Protein AF-A0A7C7IW06-F1 (afdb_monomer)

Nearest PDB structures (foldseek):
  8qqd-assembly1_d  TM=7.606E-01  e=1.133E-02  Thermus thermophilus
  2ckp-assembly1_A  TM=4.456E-01  e=2.442E+00  Homo sapiens
  5a2a-assembly1_A  TM=3.724E-01  e=2.759E+00  Anoxybacillus ayderensis
  1lwh-assembly1_B  TM=4.118E-01  e=5.740E+00  Thermotoga maritima
  5wbf-assembly2_B  TM=2.398E-01  e=5.080E+00  Helicobacter pylori 26695

Mean predicted aligned error: 5.02 Å

Secondary structure (DSSP, 8-state):
-HHHHHHHHHHHHHHHHHHHHHHHH-TT----HHHHHHHHGGGGGTEEEEEEEEETTEEEEEEEETT---EEEE-TTS-EEEEETTEEEE--SSS--HHHHHHHHHH-PPPP-

Structure (mmCIF, N/CA/C/O backbone):
data_AF-A0A7C7IW06-F1
#
_entry.id   AF-A0A7C7IW06-F1
#
loop_
_atom_site.group_PDB
_atom_site.id
_atom_site.type_symbol
_atom_site.label_atom_id
_atom_site.label_alt_id
_atom_site.label_comp_id
_atom_site.label_asym_id
_atom_site.label_entity_id
_atom_site.label_seq_id
_atom_site.pdbx_PDB_ins_code
_atom_site.Cartn_x
_atom_site.Cartn_y
_atom_site.Cartn_z
_atom_site.occupancy
_atom_site.B_iso_or_equiv
_atom_site.auth_seq_id
_atom_site.auth_comp_id
_atom_site.auth_asym_id
_atom_site.auth_atom_id
_atom_site.pdbx_PDB_model_num
ATOM 1 N N . ALA A 1 1 ? -5.592 5.378 15.129 1.00 60.84 1 ALA A N 1
ATOM 2 C CA . ALA A 1 1 ? -4.621 6.397 14.666 1.00 60.84 1 ALA A CA 1
ATOM 3 C C . ALA A 1 1 ? -3.323 5.770 14.153 1.00 60.84 1 ALA A C 1
ATOM 5 O O . ALA A 1 1 ? -3.048 5.855 12.963 1.00 60.84 1 ALA A O 1
ATOM 6 N N . LYS A 1 2 ? -2.539 5.097 15.012 1.00 80.44 2 LYS A N 1
ATOM 7 C CA . 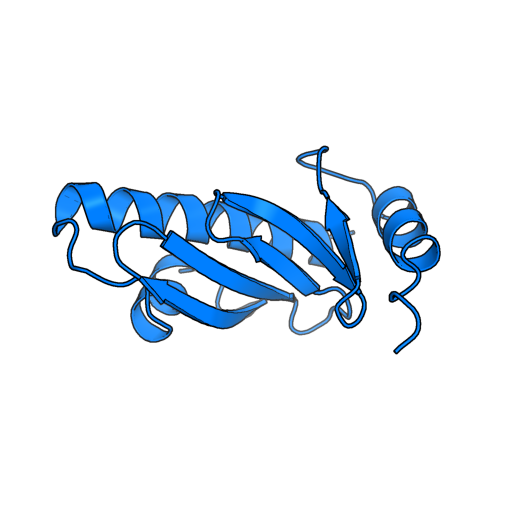LYS A 1 2 ? -1.201 4.583 14.652 1.00 80.44 2 LYS A CA 1
ATOM 8 C C . LYS A 1 2 ? -1.203 3.575 13.490 1.00 80.44 2 LYS A C 1
ATOM 10 O O . LYS A 1 2 ? -0.325 3.632 12.639 1.00 80.44 2 LYS A O 1
ATOM 15 N N . THR A 1 3 ? -2.211 2.707 13.418 1.00 89.56 3 THR A N 1
ATOM 16 C CA . THR A 1 3 ? -2.350 1.682 12.366 1.00 89.56 3 THR A CA 1
ATOM 17 C C . THR A 1 3 ? -2.562 2.276 10.968 1.00 89.56 3 THR A C 1
ATOM 19 O O . THR A 1 3 ? -1.973 1.796 10.000 1.00 89.56 3 THR A O 1
ATOM 22 N N . TYR A 1 4 ? -3.353 3.348 10.858 1.00 88.88 4 TYR A N 1
ATOM 23 C CA . TYR A 1 4 ? -3.631 4.030 9.588 1.00 88.88 4 TYR A CA 1
ATOM 24 C C . TYR A 1 4 ? -2.391 4.752 9.066 1.00 88.88 4 TYR A C 1
ATOM 26 O O . TYR A 1 4 ? -2.011 4.552 7.918 1.00 88.88 4 TYR A O 1
ATOM 34 N N . MET A 1 5 ? -1.697 5.497 9.934 1.00 88.69 5 MET A N 1
ATOM 35 C CA . MET A 1 5 ? -0.449 6.175 9.569 1.00 88.69 5 MET A CA 1
ATOM 36 C C . MET A 1 5 ? 0.627 5.188 9.103 1.00 88.69 5 MET A C 1
ATOM 38 O O . MET A 1 5 ? 1.302 5.442 8.113 1.00 88.69 5 MET A O 1
ATOM 42 N N . ILE A 1 6 ? 0.763 4.038 9.775 1.00 93.38 6 ILE A N 1
ATOM 43 C CA . ILE A 1 6 ? 1.698 2.985 9.350 1.00 93.38 6 ILE A CA 1
ATOM 44 C C . ILE A 1 6 ? 1.321 2.441 7.966 1.00 93.38 6 ILE A C 1
ATOM 46 O O . ILE A 1 6 ? 2.202 2.268 7.128 1.00 93.38 6 ILE A O 1
ATOM 50 N N . SER A 1 7 ? 0.030 2.208 7.708 1.00 94.00 7 SER A N 1
ATOM 51 C CA . SER A 1 7 ? -0.446 1.698 6.413 1.00 94.00 7 SER A CA 1
ATOM 52 C C . SER A 1 7 ? -0.195 2.691 5.279 1.00 94.00 7 SER A C 1
ATOM 54 O O . SER A 1 7 ? 0.329 2.311 4.237 1.00 94.00 7 SER A O 1
ATOM 56 N N . LEU A 1 8 ? -0.505 3.971 5.503 1.00 91.69 8 LEU A N 1
ATOM 57 C CA . LEU A 1 8 ? -0.265 5.045 4.539 1.00 91.69 8 LEU A CA 1
ATOM 58 C C . LEU A 1 8 ? 1.228 5.246 4.267 1.00 91.69 8 LEU A C 1
ATOM 60 O O . LEU A 1 8 ? 1.636 5.327 3.112 1.00 91.69 8 LEU A O 1
ATOM 64 N N . ALA A 1 9 ? 2.058 5.257 5.314 1.00 92.25 9 ALA A N 1
ATOM 65 C CA . ALA A 1 9 ? 3.507 5.368 5.167 1.00 92.25 9 ALA A CA 1
ATOM 66 C C . ALA A 1 9 ? 4.097 4.179 4.392 1.00 92.25 9 ALA A C 1
ATOM 68 O O . ALA A 1 9 ? 4.960 4.366 3.534 1.00 92.25 9 ALA A O 1
ATOM 69 N N . ALA A 1 10 ? 3.610 2.965 4.661 1.00 95.19 10 ALA A N 1
ATOM 70 C CA . ALA A 1 10 ? 4.002 1.770 3.927 1.00 95.19 10 ALA A CA 1
ATOM 71 C C . ALA A 1 10 ? 3.589 1.847 2.446 1.00 95.19 10 ALA A C 1
ATOM 73 O O . ALA A 1 10 ? 4.378 1.479 1.578 1.00 95.19 10 ALA A O 1
ATOM 74 N N . LEU A 1 11 ? 2.393 2.371 2.152 1.00 94.19 11 LEU A N 1
ATOM 75 C CA . LEU A 1 11 ? 1.868 2.478 0.787 1.00 94.19 11 LEU A CA 1
ATOM 76 C C . LEU A 1 11 ? 2.627 3.528 -0.025 1.00 94.19 11 LEU A C 1
ATOM 78 O O . LEU A 1 11 ? 3.018 3.261 -1.158 1.00 94.19 11 LEU A O 1
ATOM 82 N N . ASN A 1 12 ? 2.915 4.679 0.583 1.00 91.31 12 ASN A N 1
ATOM 83 C CA . ASN A 1 12 ? 3.741 5.713 -0.033 1.00 91.31 12 ASN A CA 1
ATOM 84 C C . ASN A 1 12 ? 5.167 5.203 -0.304 1.00 91.31 12 ASN A C 1
ATOM 86 O O . ASN A 1 12 ? 5.710 5.400 -1.389 1.00 91.31 12 ASN A O 1
ATOM 90 N N . LYS A 1 13 ? 5.763 4.475 0.654 1.00 93.44 13 LYS A N 1
ATOM 91 C CA . LYS A 1 13 ? 7.076 3.851 0.451 1.00 93.44 13 LYS A CA 1
ATOM 92 C C . LYS A 1 13 ? 7.055 2.870 -0.724 1.00 93.44 13 LYS A C 1
ATOM 94 O O . LYS A 1 13 ? 7.940 2.934 -1.569 1.00 93.44 13 LYS A O 1
ATOM 99 N N . LEU A 1 14 ? 6.046 1.999 -0.789 1.00 94.38 14 LEU A N 1
ATOM 100 C CA . LEU A 1 14 ? 5.871 1.056 -1.895 1.00 94.38 14 LEU A CA 1
ATOM 101 C C . LEU A 1 14 ? 5.788 1.785 -3.244 1.00 94.38 14 LEU A C 1
ATOM 103 O O . LEU A 1 14 ? 6.485 1.402 -4.178 1.00 94.38 14 LEU A O 1
ATOM 107 N N . GLN A 1 15 ? 4.982 2.848 -3.335 1.00 91.19 15 GLN A N 1
ATOM 108 C CA . GLN A 1 15 ? 4.839 3.653 -4.550 1.00 91.19 15 GLN A CA 1
ATOM 109 C C . GLN A 1 15 ? 6.173 4.238 -5.016 1.00 91.19 15 GLN A C 1
ATOM 111 O O . GLN A 1 15 ? 6.523 4.094 -6.188 1.00 91.19 15 GLN A O 1
ATOM 116 N N . ILE A 1 16 ? 6.937 4.846 -4.107 1.00 90.69 16 ILE A N 1
ATOM 117 C CA . ILE A 1 16 ? 8.251 5.418 -4.422 1.00 90.69 16 ILE A CA 1
ATOM 118 C C . ILE A 1 16 ? 9.215 4.320 -4.880 1.00 90.69 16 ILE A C 1
ATOM 120 O O . ILE A 1 16 ? 9.850 4.462 -5.920 1.00 90.69 16 ILE A O 1
ATOM 124 N N . SER A 1 17 ? 9.296 3.207 -4.149 1.00 91.31 17 SER A N 1
ATOM 125 C CA . SER A 1 17 ? 10.224 2.118 -4.463 1.00 91.31 17 SER A CA 1
ATOM 126 C C . SER A 1 17 ? 9.900 1.407 -5.778 1.00 91.31 17 SER A C 1
ATOM 128 O O . SER A 1 17 ? 10.813 1.176 -6.563 1.00 91.31 17 SER A O 1
ATOM 130 N N . CYS A 1 18 ? 8.630 1.097 -6.066 1.00 89.31 18 CYS A N 1
ATOM 131 C CA . CYS A 1 18 ? 8.248 0.522 -7.361 1.00 89.31 18 CYS A CA 1
ATOM 132 C C . CYS A 1 18 ? 8.538 1.499 -8.514 1.00 89.31 18 CYS A C 1
ATOM 134 O O . CYS A 1 18 ? 8.922 1.066 -9.595 1.00 89.31 18 CYS A O 1
ATOM 136 N N . THR A 1 19 ? 8.382 2.809 -8.288 1.00 86.81 19 THR A N 1
ATOM 137 C CA . THR A 1 19 ? 8.690 3.826 -9.305 1.00 86.81 19 THR A CA 1
ATOM 138 C C . THR A 1 19 ? 10.195 3.924 -9.557 1.00 86.81 19 THR A C 1
ATOM 140 O O . THR A 1 19 ? 10.622 3.942 -10.707 1.00 86.81 19 THR A O 1
ATOM 143 N N . ALA A 1 20 ? 11.003 3.937 -8.493 1.00 88.31 20 ALA A N 1
ATOM 144 C CA . ALA A 1 20 ? 12.462 3.957 -8.586 1.00 88.31 20 ALA A CA 1
ATOM 145 C C . ALA A 1 20 ? 13.016 2.697 -9.269 1.00 88.31 20 ALA A C 1
ATOM 147 O O . ALA A 1 20 ? 13.909 2.803 -10.104 1.00 88.31 20 ALA A O 1
ATOM 148 N N . LEU A 1 21 ? 12.431 1.526 -8.991 1.00 83.50 21 LEU A N 1
ATOM 149 C CA . LEU A 1 21 ? 12.794 0.263 -9.638 1.00 83.50 21 LEU A CA 1
ATOM 150 C C . LEU A 1 21 ? 12.748 0.361 -11.171 1.00 83.50 21 LEU A C 1
ATOM 152 O O . LEU A 1 21 ? 13.653 -0.133 -11.838 1.00 83.50 21 LEU A O 1
ATOM 156 N N . TRP A 1 22 ? 11.727 1.010 -11.738 1.00 81.69 22 TRP A N 1
ATOM 157 C CA . TRP A 1 22 ? 11.626 1.190 -13.191 1.00 81.69 22 TRP A CA 1
ATOM 158 C C . TRP A 1 22 ? 12.709 2.105 -13.754 1.00 81.69 22 TRP A C 1
ATOM 160 O O . TRP A 1 22 ? 13.182 1.867 -14.863 1.00 81.69 22 TRP A O 1
ATOM 170 N N . SER A 1 23 ? 13.119 3.117 -12.987 1.00 82.06 23 SER A N 1
ATOM 171 C CA . SER A 1 23 ? 14.222 4.005 -13.359 1.00 82.06 23 SER A CA 1
ATOM 172 C C . SER A 1 23 ? 15.581 3.301 -13.320 1.00 82.06 23 SER A C 1
ATOM 174 O O . SER A 1 23 ? 16.453 3.639 -14.113 1.00 82.06 23 SER A O 1
ATOM 176 N N . GLU A 1 24 ? 15.776 2.346 -12.405 1.00 82.50 24 GLU A N 1
ATOM 177 C CA . GLU A 1 24 ? 17.071 1.687 -12.176 1.00 82.50 24 GLU A CA 1
ATOM 178 C C . GLU A 1 24 ? 17.266 0.403 -12.993 1.00 82.50 24 GLU A C 1
ATOM 180 O O . GLU A 1 24 ? 18.343 0.171 -13.536 1.00 82.50 24 GLU A O 1
ATOM 185 N N . VAL A 1 25 ? 16.240 -0.448 -13.065 1.00 81.94 25 VAL A N 1
ATOM 186 C CA . VAL A 1 25 ? 16.333 -1.801 -13.648 1.00 81.94 25 VAL A CA 1
ATOM 187 C C . VAL A 1 25 ? 15.744 -1.856 -15.056 1.00 81.94 25 VAL A C 1
ATOM 189 O O . VAL A 1 25 ? 16.108 -2.717 -15.853 1.00 81.94 25 VAL A O 1
ATOM 192 N N . GLY A 1 26 ? 14.864 -0.914 -15.385 1.00 78.56 26 GLY A N 1
ATOM 193 C CA . GLY A 1 26 ? 14.233 -0.819 -16.689 1.00 78.56 26 GLY A CA 1
ATOM 194 C C . GLY A 1 26 ? 12.731 -1.066 -16.649 1.00 78.56 26 GLY A C 1
ATOM 195 O O . GLY A 1 26 ? 12.152 -1.644 -15.725 1.00 78.56 26 GLY A O 1
ATOM 196 N N . ILE A 1 27 ? 12.096 -0.592 -17.712 1.00 73.38 27 ILE A N 1
ATOM 197 C CA . ILE A 1 27 ? 10.651 -0.399 -17.793 1.00 73.38 27 ILE A CA 1
ATOM 198 C C . ILE A 1 27 ? 9.844 -1.697 -17.846 1.00 73.38 27 ILE A C 1
ATOM 200 O O . ILE A 1 27 ? 8.649 -1.693 -17.540 1.00 73.38 27 ILE A O 1
ATOM 204 N N . ASP A 1 28 ? 10.485 -2.799 -18.228 1.00 81.44 28 ASP A N 1
ATOM 205 C CA . ASP A 1 28 ? 9.860 -4.116 -18.347 1.00 81.44 28 ASP A CA 1
ATOM 206 C C . ASP A 1 28 ? 9.708 -4.807 -16.987 1.00 81.44 28 ASP A C 1
ATOM 208 O O . ASP A 1 28 ? 8.927 -5.752 -16.847 1.00 81.44 28 ASP A O 1
ATOM 212 N N . GLN A 1 29 ? 10.405 -4.318 -15.955 1.00 86.12 29 GLN A N 1
ATOM 213 C CA . GLN A 1 29 ? 10.341 -4.918 -14.634 1.00 86.12 29 GLN A CA 1
ATOM 214 C C . GLN A 1 29 ? 9.003 -4.606 -13.961 1.00 86.12 29 GLN A C 1
ATOM 216 O O . GLN A 1 29 ? 8.679 -3.472 -13.614 1.00 86.12 29 GLN A O 1
ATOM 221 N N . VAL A 1 30 ? 8.211 -5.642 -13.713 1.00 90.94 30 VAL A N 1
ATOM 222 C CA . VAL A 1 30 ? 6.922 -5.502 -13.035 1.00 90.94 30 VAL A CA 1
ATOM 223 C C . VAL A 1 30 ? 7.119 -5.461 -11.518 1.00 90.94 30 VAL A C 1
ATOM 225 O O . VAL A 1 30 ? 7.788 -6.332 -10.959 1.00 90.94 30 VAL A O 1
ATOM 228 N N . CYS A 1 31 ? 6.479 -4.502 -10.832 1.00 92.00 31 CYS A N 1
ATOM 229 C CA . CYS A 1 31 ? 6.410 -4.514 -9.367 1.00 92.00 31 CYS A CA 1
ATOM 230 C C . CYS A 1 31 ? 5.455 -5.628 -8.903 1.00 92.00 31 CYS A C 1
ATOM 232 O O . CYS A 1 31 ? 4.250 -5.424 -8.762 1.00 92.00 31 CYS A O 1
ATOM 234 N N . ASN A 1 32 ? 5.993 -6.838 -8.757 1.00 93.06 32 ASN A N 1
ATOM 235 C CA . ASN A 1 32 ? 5.270 -8.031 -8.322 1.00 93.06 32 ASN A CA 1
ATOM 236 C C . ASN A 1 32 ? 5.245 -8.153 -6.785 1.00 93.06 32 ASN A C 1
ATOM 238 O O . ASN A 1 32 ? 5.833 -7.336 -6.078 1.00 93.06 32 ASN A O 1
ATOM 242 N N . GLN A 1 33 ? 4.569 -9.182 -6.260 1.00 95.38 33 GLN A N 1
ATOM 243 C CA . GLN A 1 33 ? 4.423 -9.381 -4.812 1.00 95.38 33 GLN A CA 1
ATOM 244 C C . GLN A 1 33 ? 5.775 -9.433 -4.083 1.00 95.38 33 GLN A C 1
ATOM 246 O O . GLN A 1 33 ? 5.954 -8.730 -3.094 1.00 95.38 33 GLN A O 1
ATOM 251 N N . SER A 1 34 ? 6.742 -10.201 -4.596 1.00 93.06 34 SER A N 1
ATOM 252 C CA . SER A 1 34 ? 8.057 -10.356 -3.959 1.00 93.06 34 SER A CA 1
ATOM 253 C C . SER A 1 34 ? 8.834 -9.038 -3.902 1.00 93.06 34 SER A C 1
ATOM 255 O O . SER A 1 34 ? 9.401 -8.703 -2.863 1.00 93.06 34 SER A O 1
ATOM 257 N N . LEU A 1 35 ? 8.845 -8.275 -4.997 1.00 91.81 35 LEU A N 1
ATOM 258 C CA . LEU A 1 35 ? 9.524 -6.979 -5.057 1.00 91.81 35 LEU A CA 1
ATOM 259 C C . LEU A 1 35 ? 8.821 -5.935 -4.193 1.00 91.81 35 LEU A C 1
ATOM 261 O O . LEU A 1 35 ? 9.476 -5.171 -3.485 1.00 91.81 35 LEU A O 1
ATOM 265 N N . GLY A 1 36 ? 7.489 -5.936 -4.201 1.00 93.19 36 GLY A N 1
ATOM 266 C CA . GLY A 1 36 ? 6.698 -5.073 -3.339 1.00 93.19 36 GLY A CA 1
ATOM 267 C C . GLY A 1 36 ? 6.950 -5.350 -1.855 1.00 93.19 36 GLY A C 1
ATOM 268 O O . GLY A 1 36 ? 7.126 -4.417 -1.077 1.00 93.19 36 GLY A O 1
ATOM 269 N N . GLU A 1 37 ? 7.038 -6.618 -1.448 1.00 94.94 37 GLU A N 1
ATOM 270 C CA . GLU A 1 37 ? 7.355 -6.990 -0.065 1.00 94.94 37 GLU A CA 1
ATOM 271 C C . GLU A 1 37 ? 8.764 -6.551 0.341 1.00 94.94 37 GLU A C 1
ATOM 273 O O . GLU A 1 37 ? 8.937 -5.968 1.417 1.00 94.94 37 GLU A O 1
ATOM 278 N N . ALA A 1 38 ? 9.752 -6.746 -0.538 1.00 92.31 38 ALA A N 1
ATOM 279 C CA . ALA A 1 38 ? 11.110 -6.256 -0.323 1.00 92.31 38 ALA A CA 1
ATOM 280 C C . ALA A 1 38 ? 11.139 -4.723 -0.158 1.00 92.31 38 ALA A C 1
ATOM 282 O O . ALA A 1 38 ? 11.778 -4.204 0.763 1.00 92.31 38 ALA A O 1
ATOM 283 N N . ALA A 1 39 ? 10.371 -3.994 -0.975 1.00 92.00 39 ALA A N 1
ATOM 284 C CA . ALA A 1 39 ? 10.268 -2.537 -0.922 1.00 92.00 39 ALA A CA 1
ATOM 285 C C . ALA A 1 39 ? 9.732 -2.010 0.423 1.00 92.00 39 ALA A C 1
ATOM 287 O O . ALA A 1 39 ? 10.172 -0.963 0.915 1.0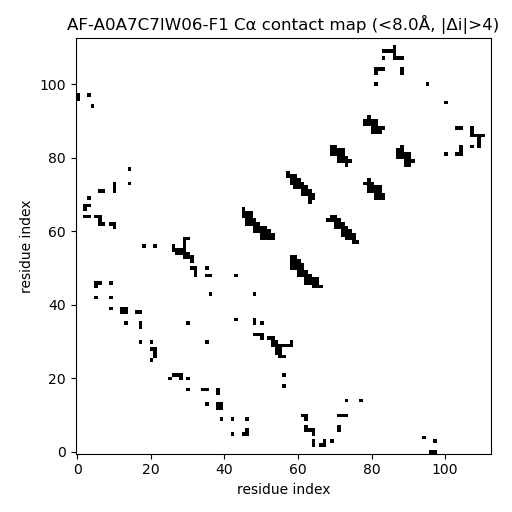0 92.00 39 ALA A O 1
ATOM 288 N N . LEU A 1 40 ? 8.829 -2.738 1.088 1.00 93.44 40 LEU A N 1
ATOM 289 C CA . LEU A 1 40 ? 8.296 -2.316 2.388 1.00 93.44 40 LEU A CA 1
ATOM 290 C C . LEU A 1 40 ? 9.380 -2.226 3.470 1.00 93.44 40 LEU A C 1
ATOM 292 O O . LEU A 1 40 ? 9.325 -1.345 4.339 1.00 93.44 40 LEU A O 1
ATOM 296 N N . GLY A 1 41 ? 10.403 -3.084 3.422 1.00 91.75 41 GLY A N 1
ATOM 297 C CA . GLY A 1 41 ? 11.440 -3.176 4.451 1.00 91.75 41 GLY A CA 1
ATOM 298 C C . GLY A 1 41 ? 10.828 -3.326 5.849 1.00 91.75 41 GLY A C 1
ATOM 299 O O . GLY A 1 41 ? 10.025 -4.225 6.087 1.00 91.75 41 GLY A O 1
ATOM 300 N N . LYS A 1 42 ? 11.144 -2.402 6.771 1.00 93.25 42 LYS A N 1
ATOM 301 C CA . LYS A 1 42 ? 10.674 -2.440 8.173 1.00 93.25 42 LYS A CA 1
ATOM 302 C C . LYS A 1 42 ? 9.151 -2.485 8.361 1.00 93.25 42 LYS A C 1
ATOM 304 O O . LYS A 1 42 ? 8.714 -2.897 9.429 1.00 93.25 42 LYS A O 1
ATOM 309 N N . TYR A 1 43 ? 8.361 -2.045 7.377 1.00 95.38 43 TYR A N 1
ATOM 310 C CA . TYR A 1 43 ? 6.896 -2.031 7.475 1.00 95.38 43 TYR A CA 1
ATOM 311 C C . TYR A 1 43 ? 6.264 -3.414 7.271 1.00 95.38 43 TYR A C 1
ATOM 313 O O . TYR A 1 43 ? 5.152 -3.638 7.739 1.00 95.38 43 TYR A O 1
ATOM 321 N N . SER A 1 44 ? 6.968 -4.355 6.631 1.00 94.12 44 SER A N 1
ATOM 322 C CA . SER A 1 44 ? 6.474 -5.713 6.324 1.00 94.12 44 SER A CA 1
ATOM 323 C C . SER A 1 44 ? 5.962 -6.489 7.551 1.00 94.12 44 SER A C 1
ATOM 325 O O . SER A 1 44 ? 5.049 -7.313 7.445 1.00 94.12 44 SER A O 1
ATOM 327 N N . LYS A 1 45 ? 6.505 -6.191 8.738 1.00 95.00 45 LYS A N 1
ATOM 328 C CA . LYS A 1 45 ? 6.082 -6.783 10.015 1.00 95.00 45 LYS A CA 1
ATOM 329 C C . LYS A 1 45 ? 4.722 -6.277 10.507 1.00 95.00 45 LYS A C 1
ATOM 331 O O . LYS A 1 45 ? 4.032 -6.988 11.228 1.00 95.00 45 LYS A O 1
ATOM 336 N N . ASP A 1 46 ? 4.348 -5.055 10.133 1.00 96.44 46 ASP A N 1
ATOM 337 C CA . ASP A 1 46 ? 3.163 -4.362 10.646 1.00 96.44 46 ASP A CA 1
ATOM 338 C C . ASP A 1 46 ? 1.999 -4.412 9.650 1.00 96.44 46 ASP A C 1
ATOM 340 O O . ASP A 1 46 ? 0.834 -4.314 10.043 1.00 96.44 46 ASP A O 1
ATOM 344 N N . VAL A 1 47 ? 2.296 -4.599 8.362 1.00 97.25 47 VAL A N 1
ATOM 345 C CA . VAL A 1 47 ? 1.299 -4.586 7.290 1.00 97.25 47 VAL A CA 1
ATOM 346 C C . VAL A 1 47 ? 1.286 -5.878 6.478 1.00 97.25 47 VAL A C 1
ATOM 348 O O . VAL A 1 47 ? 2.253 -6.638 6.456 1.00 97.25 47 VAL A O 1
ATOM 351 N N . LYS A 1 48 ? 0.162 -6.123 5.813 1.00 97.38 48 LYS A N 1
ATOM 352 C CA . LYS A 1 48 ? -0.005 -7.105 4.747 1.00 97.38 48 LYS A CA 1
ATOM 353 C C . LYS A 1 48 ? -0.118 -6.344 3.429 1.00 97.38 48 LYS A C 1
ATOM 355 O O . LYS A 1 48 ? -0.969 -5.464 3.307 1.00 97.38 48 LYS A O 1
ATOM 360 N N . LEU A 1 49 ? 0.733 -6.690 2.469 1.00 97.69 49 LEU A N 1
ATOM 361 C CA . LEU A 1 49 ? 0.682 -6.186 1.101 1.00 97.69 49 LEU A CA 1
ATOM 362 C C . LEU A 1 49 ? -0.009 -7.194 0.198 1.00 97.69 49 LEU A C 1
ATOM 364 O O . LEU A 1 49 ? 0.230 -8.392 0.312 1.00 97.69 49 LEU A O 1
ATOM 368 N N . THR A 1 50 ? -0.830 -6.696 -0.715 1.00 97.62 50 THR A N 1
ATOM 369 C CA . THR A 1 50 ? -1.370 -7.469 -1.832 1.00 97.62 50 THR A CA 1
ATOM 370 C C . THR A 1 50 ? -1.162 -6.673 -3.112 1.00 97.62 50 THR A C 1
ATOM 372 O O . THR A 1 50 ? -1.744 -5.599 -3.267 1.00 97.62 50 THR A O 1
ATOM 375 N N . ILE A 1 51 ? -0.335 -7.172 -4.027 1.00 96.12 51 ILE A N 1
ATOM 376 C CA . ILE A 1 51 ? -0.277 -6.653 -5.395 1.00 96.12 51 ILE A CA 1
ATOM 377 C C . ILE A 1 51 ? -1.462 -7.243 -6.161 1.00 96.12 51 ILE A C 1
ATOM 379 O O . ILE A 1 51 ? -1.536 -8.452 -6.353 1.00 96.12 51 ILE A O 1
ATOM 383 N N . ILE A 1 52 ? -2.400 -6.392 -6.575 1.00 95.62 52 ILE A N 1
ATOM 384 C CA . ILE A 1 52 ? -3.566 -6.802 -7.373 1.00 95.62 52 ILE A CA 1
ATOM 385 C C . ILE A 1 52 ? -3.156 -6.984 -8.831 1.00 95.62 52 ILE A C 1
ATOM 387 O O . ILE A 1 52 ? -3.552 -7.938 -9.490 1.00 95.62 52 ILE A O 1
ATOM 391 N N . GLU A 1 53 ? -2.374 -6.037 -9.341 1.00 93.56 53 GLU A N 1
ATOM 392 C CA . GLU A 1 53 ? -1.951 -6.013 -10.732 1.00 93.56 53 GLU A CA 1
ATOM 393 C C . GLU A 1 53 ? -0.591 -5.331 -10.826 1.00 93.56 53 GLU A C 1
ATOM 395 O O . GLU A 1 53 ? -0.391 -4.270 -10.238 1.00 93.56 53 GLU A O 1
ATOM 400 N N . GLY A 1 54 ? 0.324 -5.908 -11.598 1.00 89.56 54 GLY A N 1
ATOM 401 C CA . GLY A 1 54 ? 1.586 -5.279 -11.960 1.00 89.56 54 GLY A CA 1
ATOM 402 C C . GLY A 1 54 ? 1.769 -5.292 -13.477 1.00 89.56 54 GLY A C 1
ATOM 403 O O . GLY A 1 54 ? 1.539 -6.310 -14.125 1.00 89.56 54 GLY A O 1
ATOM 404 N N . ARG A 1 55 ? 2.188 -4.161 -14.043 1.00 86.75 55 ARG A N 1
ATOM 405 C CA . ARG A 1 55 ? 2.559 -3.968 -15.451 1.00 86.75 55 ARG A CA 1
ATOM 406 C C . ARG A 1 55 ? 3.781 -3.049 -15.545 1.00 86.75 55 ARG A C 1
ATOM 408 O O . ARG A 1 55 ? 4.194 -2.452 -14.551 1.00 86.75 55 ARG A O 1
ATOM 415 N N . SER A 1 56 ? 4.313 -2.884 -16.755 1.00 83.81 56 SER A N 1
ATOM 416 C CA . SER A 1 56 ? 5.288 -1.827 -17.049 1.00 83.81 56 SER A CA 1
ATOM 417 C C . SER A 1 56 ? 4.744 -0.460 -16.602 1.00 83.81 56 SER A C 1
ATOM 419 O O . SER A 1 56 ? 3.639 -0.067 -16.993 1.00 83.81 56 SER A O 1
ATOM 421 N N . HIS A 1 57 ? 5.501 0.235 -15.746 1.00 84.81 57 HIS A N 1
ATOM 422 C CA . HIS A 1 57 ? 5.198 1.557 -15.169 1.00 84.81 57 HIS A CA 1
ATOM 423 C C . HIS A 1 57 ? 3.908 1.703 -14.360 1.00 84.81 57 HIS A C 1
ATOM 425 O O . HIS A 1 57 ? 3.511 2.821 -14.018 1.00 84.81 57 HIS A O 1
ATOM 431 N N . LYS A 1 58 ? 3.189 0.615 -14.087 1.00 90.44 58 LYS A N 1
ATOM 432 C CA . LYS A 1 58 ? 1.875 0.691 -13.448 1.00 90.44 58 LYS A CA 1
ATOM 433 C C . LYS A 1 58 ? 1.670 -0.497 -12.544 1.00 90.44 58 LYS A C 1
ATOM 435 O O . LYS A 1 58 ? 1.906 -1.633 -12.937 1.00 90.44 58 LYS A O 1
ATOM 440 N N . PHE A 1 59 ? 1.148 -0.249 -11.359 1.00 93.81 59 PHE A N 1
ATOM 441 C CA . PHE A 1 59 ? 0.690 -1.318 -10.493 1.00 93.81 59 PHE A CA 1
ATOM 442 C C . PHE A 1 59 ? -0.523 -0.856 -9.698 1.00 93.81 59 PHE A C 1
ATOM 444 O O . PHE A 1 59 ? -0.750 0.339 -9.514 1.00 93.81 59 PHE A O 1
ATOM 451 N N . THR A 1 60 ? -1.310 -1.820 -9.251 1.00 95.75 60 THR A N 1
ATOM 452 C CA . THR A 1 60 ? -2.369 -1.623 -8.272 1.00 95.75 60 THR A CA 1
ATOM 453 C C . THR A 1 60 ? -2.013 -2.479 -7.070 1.00 95.75 60 THR A C 1
ATOM 455 O O . THR A 1 60 ? -1.778 -3.681 -7.209 1.00 95.75 60 THR A O 1
ATOM 458 N N . ALA A 1 61 ? -1.970 -1.875 -5.888 1.00 97.12 61 ALA A N 1
ATOM 459 C CA . ALA A 1 61 ? -1.639 -2.583 -4.660 1.00 97.12 61 ALA A CA 1
ATOM 460 C C . ALA A 1 61 ? -2.500 -2.129 -3.498 1.00 97.12 61 ALA A C 1
ATOM 462 O O . ALA A 1 61 ? -2.925 -0.977 -3.435 1.00 97.12 61 ALA A O 1
ATOM 463 N N . GLN A 1 62 ? -2.691 -3.041 -2.556 1.00 97.38 62 GLN A N 1
ATOM 464 C CA . GLN A 1 62 ? -3.379 -2.812 -1.302 1.00 97.38 62 GLN A CA 1
ATOM 465 C C . GLN A 1 62 ? -2.451 -3.049 -0.121 1.00 97.38 62 GLN A C 1
ATOM 467 O O . GLN A 1 62 ? -1.664 -3.997 -0.107 1.00 97.38 62 GLN A O 1
ATOM 472 N N . ILE A 1 63 ? -2.598 -2.216 0.901 1.00 96.94 63 ILE A N 1
ATOM 473 C CA . ILE A 1 63 ? -1.957 -2.374 2.196 1.00 96.94 63 ILE A CA 1
ATOM 474 C C . ILE A 1 63 ? -3.016 -2.353 3.285 1.00 96.94 63 ILE A C 1
ATOM 476 O O . ILE A 1 63 ? -3.839 -1.442 3.366 1.00 96.94 63 ILE A O 1
ATOM 480 N N . GLN A 1 64 ? -2.935 -3.343 4.164 1.00 96.94 64 GLN A N 1
ATOM 481 C CA . GLN A 1 64 ? -3.736 -3.431 5.375 1.00 96.94 64 GLN A CA 1
ATOM 482 C C . GLN A 1 64 ? -2.806 -3.587 6.574 1.00 96.94 64 GLN A C 1
ATOM 484 O O . GLN A 1 64 ? -1.916 -4.438 6.574 1.00 96.94 64 GLN A O 1
ATOM 489 N N . HIS A 1 65 ? -3.010 -2.800 7.628 1.00 97.00 65 HIS A N 1
ATOM 490 C CA . HIS A 1 65 ? -2.323 -3.057 8.891 1.00 97.00 65 HIS A CA 1
ATOM 491 C C . HIS A 1 65 ? -2.769 -4.413 9.453 1.00 97.00 65 HIS A C 1
ATOM 493 O O . HIS A 1 65 ? -3.963 -4.670 9.546 1.00 97.00 65 HIS A O 1
ATOM 499 N N . ARG A 1 66 ? -1.851 -5.256 9.933 1.00 95.75 66 ARG A N 1
ATOM 500 C CA . ARG A 1 66 ? -2.187 -6.602 10.452 1.00 95.75 66 ARG A CA 1
ATOM 501 C C . ARG A 1 66 ? -3.135 -6.589 11.657 1.00 95.75 66 ARG A C 1
ATOM 503 O O . ARG A 1 66 ? -3.799 -7.574 11.938 1.00 95.75 66 ARG A O 1
ATOM 510 N N . LYS A 1 67 ? -3.169 -5.467 12.379 1.00 94.50 67 LYS A N 1
ATOM 511 C CA . LYS A 1 67 ? -4.086 -5.190 13.504 1.00 94.50 67 LYS A CA 1
ATOM 512 C C . LYS A 1 67 ? -5.181 -4.164 13.171 1.00 94.50 67 LYS A C 1
ATOM 514 O O . LYS A 1 67 ? -5.744 -3.567 14.080 1.00 94.50 67 LYS A O 1
ATOM 519 N N . GLY A 1 68 ? -5.368 -3.836 11.895 1.00 89.94 68 GLY A N 1
ATOM 520 C CA . GLY A 1 68 ? -6.331 -2.838 11.436 1.00 89.94 68 GLY A CA 1
ATOM 521 C C . GLY A 1 68 ? -7.315 -3.430 10.435 1.00 89.94 68 GLY A C 1
ATOM 522 O O . GLY A 1 68 ? -7.036 -4.422 9.771 1.00 89.94 68 GLY A O 1
ATOM 523 N N . ASP A 1 69 ? -8.468 -2.792 10.320 1.00 88.38 69 ASP A N 1
ATOM 524 C CA . ASP A 1 69 ? -9.569 -3.213 9.453 1.00 88.38 69 ASP A CA 1
ATOM 525 C C . ASP A 1 69 ? -9.625 -2.429 8.132 1.00 88.38 69 ASP A C 1
ATOM 527 O O . ASP A 1 69 ? -10.316 -2.825 7.203 1.00 88.38 69 ASP A O 1
ATOM 531 N N . LYS A 1 70 ? -8.889 -1.318 8.029 1.00 91.81 70 LYS A N 1
ATOM 532 C CA . LYS A 1 70 ? -8.875 -0.464 6.838 1.00 91.81 70 LYS A CA 1
ATOM 533 C C . LYS A 1 70 ? -7.842 -0.915 5.816 1.00 91.81 70 LYS A C 1
ATOM 535 O O . LYS A 1 70 ? -6.683 -1.167 6.157 1.00 91.81 70 LYS A O 1
ATOM 540 N N . ILE A 1 71 ? -8.274 -0.931 4.559 1.00 95.19 71 ILE A N 1
ATOM 541 C CA . ILE A 1 71 ? -7.451 -1.245 3.398 1.00 95.19 71 ILE A CA 1
ATOM 542 C C . ILE A 1 71 ? -7.169 0.050 2.647 1.00 95.19 71 ILE A C 1
ATOM 544 O O . ILE A 1 71 ? -8.077 0.785 2.263 1.00 95.19 71 ILE A O 1
ATOM 548 N N . PHE A 1 72 ? -5.893 0.324 2.425 1.00 95.06 72 PHE A N 1
ATOM 549 C CA . PHE A 1 72 ? -5.428 1.445 1.623 1.00 95.06 72 PHE A CA 1
ATOM 550 C C . PHE A 1 72 ? -4.963 0.922 0.275 1.00 95.06 72 PHE A C 1
ATOM 552 O O . PHE A 1 72 ? -4.280 -0.096 0.221 1.00 95.06 72 PHE A O 1
ATOM 559 N N . GLN A 1 73 ? -5.324 1.599 -0.808 1.00 95.81 73 GLN A N 1
ATOM 560 C CA . GLN A 1 73 ? -5.030 1.155 -2.163 1.00 95.81 73 GLN A CA 1
ATOM 561 C C . GLN A 1 73 ? -4.340 2.254 -2.961 1.00 95.81 73 GLN A C 1
ATOM 563 O O . GLN A 1 73 ? -4.753 3.407 -2.905 1.00 95.81 73 GLN A O 1
ATOM 568 N N . VAL A 1 74 ? -3.337 1.878 -3.748 1.00 94.62 74 VAL A N 1
ATOM 569 C CA . VAL A 1 74 ? -2.815 2.693 -4.849 1.00 94.62 74 VAL A CA 1
ATOM 570 C C . VAL A 1 74 ? -3.310 2.102 -6.165 1.00 94.62 74 VAL A C 1
ATOM 572 O O . VAL A 1 74 ? -3.321 0.879 -6.324 1.00 94.62 74 VAL A O 1
ATOM 575 N N . ASN A 1 75 ? -3.774 2.943 -7.089 1.00 93.75 75 ASN A N 1
ATOM 576 C CA . ASN A 1 75 ? -4.178 2.507 -8.428 1.00 93.75 75 ASN A CA 1
ATOM 577 C C . ASN A 1 75 ? -3.025 2.636 -9.443 1.00 93.75 75 ASN A C 1
ATOM 579 O O . ASN A 1 75 ? -1.988 3.239 -9.177 1.00 93.75 75 ASN A O 1
ATOM 583 N N . LYS A 1 76 ? -3.271 2.177 -10.674 1.00 92.12 76 LYS A N 1
ATOM 584 C CA . LYS A 1 76 ? -2.345 2.289 -11.817 1.00 92.12 76 LYS A CA 1
ATOM 585 C C . LYS A 1 76 ? -1.894 3.708 -12.206 1.00 92.12 76 LYS A C 1
ATOM 587 O O . LYS A 1 76 ? -1.044 3.835 -13.081 1.00 92.12 76 LYS A O 1
ATOM 592 N N . LYS A 1 77 ? -2.513 4.758 -11.659 1.00 90.75 77 LYS A N 1
ATOM 593 C CA . LYS A 1 77 ? -2.145 6.169 -11.870 1.00 90.75 77 LYS A CA 1
ATOM 594 C C . LYS A 1 77 ? -1.331 6.742 -10.704 1.00 90.75 77 LYS A C 1
ATOM 596 O O . LYS A 1 77 ? -0.873 7.871 -10.802 1.00 90.75 77 LYS A O 1
ATOM 601 N N . GLY A 1 78 ? -1.150 5.981 -9.623 1.00 88.88 78 GLY A N 1
ATOM 602 C CA . GLY A 1 78 ? -0.532 6.464 -8.391 1.00 88.88 78 GLY A CA 1
ATOM 603 C C . GLY A 1 78 ? -1.499 7.193 -7.454 1.00 88.88 78 GLY A C 1
ATOM 604 O O . GLY A 1 78 ? -1.051 7.731 -6.444 1.00 88.88 78 GLY A O 1
ATOM 605 N N . ASP A 1 79 ? -2.803 7.206 -7.752 1.00 91.50 79 ASP A N 1
ATOM 606 C CA . ASP A 1 79 ? -3.801 7.794 -6.858 1.00 91.50 79 ASP A CA 1
ATOM 607 C C . ASP A 1 79 ? -4.031 6.867 -5.656 1.00 91.50 79 ASP A C 1
ATOM 609 O O . ASP A 1 79 ? 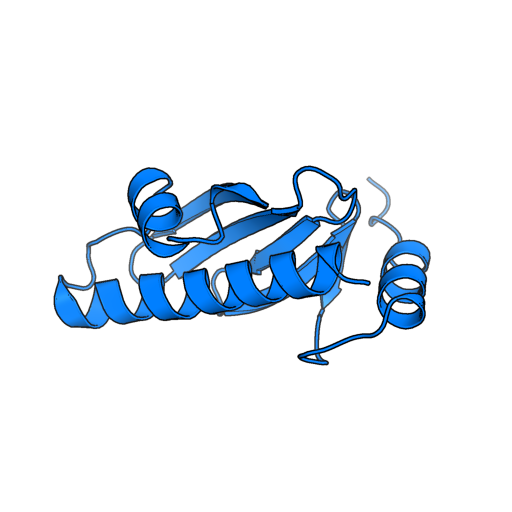-4.127 5.642 -5.810 1.00 91.50 79 ASP A O 1
ATOM 613 N N . LEU A 1 80 ? -4.161 7.461 -4.469 1.00 92.00 80 LEU A N 1
ATOM 614 C CA . LEU A 1 80 ? -4.368 6.753 -3.208 1.00 92.00 80 LEU A CA 1
ATOM 615 C C . LEU A 1 80 ? -5.845 6.753 -2.807 1.00 92.00 80 LEU A C 1
ATOM 617 O O . LEU A 1 80 ? -6.536 7.767 -2.914 1.00 92.00 80 LEU A O 1
ATOM 621 N N . PHE A 1 81 ? -6.318 5.626 -2.283 1.00 93.19 81 PHE A N 1
ATOM 622 C CA . PHE A 1 81 ? -7.700 5.432 -1.859 1.00 93.19 81 PHE A CA 1
ATOM 623 C C . PHE A 1 81 ? -7.784 4.697 -0.527 1.00 93.19 81 PHE A C 1
ATOM 625 O O . PHE A 1 81 ? -6.969 3.826 -0.223 1.00 93.19 81 PHE A O 1
ATOM 632 N N . LEU A 1 82 ? -8.828 5.005 0.235 1.00 93.38 82 LEU A N 1
ATOM 633 C CA . LEU A 1 82 ? -9.372 4.115 1.245 1.00 93.38 82 LEU A CA 1
ATOM 634 C C . LEU A 1 82 ? -10.350 3.167 0.544 1.00 93.38 82 LEU A C 1
ATOM 636 O O . LEU A 1 82 ? -11.344 3.622 -0.022 1.00 93.38 82 LEU A O 1
ATOM 640 N N . ASN A 1 83 ? -10.057 1.870 0.561 1.00 92.50 83 ASN A N 1
ATOM 641 C CA . ASN A 1 83 ? -10.915 0.842 -0.009 1.00 92.50 83 ASN A CA 1
ATOM 642 C C . ASN A 1 83 ? -11.815 0.259 1.087 1.00 92.50 83 ASN A C 1
ATOM 644 O O . ASN A 1 83 ? -11.328 -0.356 2.037 1.00 92.50 83 ASN A O 1
ATOM 648 N N . THR A 1 84 ? -13.118 0.480 0.944 1.00 89.81 84 THR A N 1
ATOM 649 C CA . THR A 1 84 ? -14.160 -0.102 1.797 1.00 89.81 84 THR A CA 1
ATOM 650 C C . THR A 1 84 ? -14.993 -1.036 0.926 1.00 89.81 84 THR A C 1
ATOM 652 O O . THR A 1 84 ? -15.894 -0.585 0.225 1.00 89.81 84 THR A O 1
ATOM 655 N N . ASP A 1 85 ? -14.610 -2.314 0.886 1.00 85.12 85 ASP A N 1
ATOM 656 C CA . ASP A 1 85 ? -15.291 -3.380 0.134 1.00 85.12 85 ASP A CA 1
ATOM 657 C C . ASP A 1 85 ? -15.573 -3.044 -1.343 1.00 85.12 85 ASP A C 1
ATOM 659 O O . ASP A 1 85 ? -16.669 -3.228 -1.864 1.00 85.12 85 ASP A O 1
ATOM 663 N N . GLY A 1 86 ? -14.564 -2.510 -2.036 1.00 84.12 86 GLY A N 1
ATOM 664 C CA . GLY A 1 86 ? -14.646 -2.116 -3.445 1.00 84.12 86 GLY A CA 1
ATOM 665 C C . GLY A 1 86 ? -15.081 -0.667 -3.662 1.00 84.12 86 GLY A C 1
ATOM 666 O O . GLY A 1 86 ? -14.879 -0.125 -4.749 1.00 84.12 86 GLY A O 1
ATOM 667 N N . CYS A 1 87 ? -15.591 0.007 -2.629 1.00 89.06 87 CYS A N 1
ATOM 668 C CA . CYS A 1 87 ? -15.824 1.441 -2.668 1.00 89.06 87 CYS A CA 1
ATOM 669 C C . CYS A 1 87 ? -14.507 2.199 -2.421 1.00 89.06 87 CYS A C 1
ATOM 671 O O . CYS A 1 87 ? -13.945 2.172 -1.323 1.00 89.06 87 CYS A O 1
ATOM 673 N N . LEU A 1 88 ? -13.990 2.862 -3.461 1.00 91.06 88 LEU A N 1
ATOM 674 C CA . LEU A 1 88 ? -12.716 3.586 -3.424 1.00 91.06 88 LEU A CA 1
ATOM 675 C C . LEU A 1 88 ? -12.929 5.068 -3.090 1.00 91.06 88 LEU A C 1
ATOM 677 O O . LEU A 1 88 ? -13.239 5.879 -3.961 1.00 91.06 88 LEU A O 1
ATOM 681 N N . SER A 1 89 ? -12.701 5.437 -1.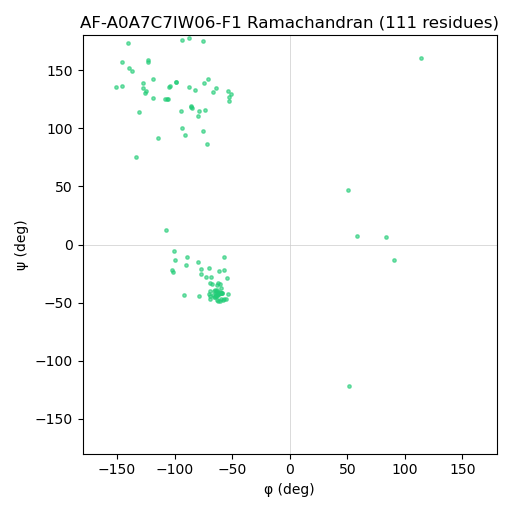830 1.00 91.25 89 SER A N 1
ATOM 682 C CA . SER A 1 89 ? -12.704 6.836 -1.388 1.00 91.25 89 SER A CA 1
ATOM 683 C C . SER A 1 89 ? -11.331 7.483 -1.607 1.00 91.25 89 SER A C 1
ATOM 685 O O . SER A 1 89 ? -10.362 7.028 -0.997 1.00 91.25 89 SER A O 1
ATOM 687 N N . PRO A 1 90 ? -11.198 8.538 -2.432 1.00 90.19 90 PRO A N 1
ATOM 688 C CA . PRO A 1 90 ? -9.901 9.141 -2.732 1.00 90.19 90 PRO A CA 1
ATOM 689 C C . PRO A 1 90 ? -9.285 9.810 -1.500 1.00 90.19 90 PRO A C 1
ATOM 691 O O . PRO A 1 90 ? -9.919 10.624 -0.828 1.00 90.19 90 PRO A O 1
ATOM 694 N N . LEU A 1 91 ? -8.014 9.514 -1.243 1.00 87.88 91 LEU A N 1
ATOM 695 C CA . LEU A 1 91 ? -7.223 10.131 -0.184 1.00 87.88 91 LEU A CA 1
ATOM 696 C C . LEU A 1 91 ? -6.503 11.354 -0.743 1.00 87.88 91 LEU A C 1
ATOM 698 O O . LEU A 1 91 ? -5.423 11.257 -1.316 1.00 87.88 91 LEU A O 1
ATOM 702 N N . ARG A 1 92 ? -7.124 12.524 -0.582 1.00 79.25 92 ARG A N 1
ATOM 703 C CA . ARG A 1 92 ? -6.538 13.815 -0.992 1.00 79.25 92 ARG A CA 1
ATOM 704 C C . ARG A 1 92 ? -5.689 14.470 0.099 1.00 79.25 92 ARG A C 1
ATOM 706 O O . ARG A 1 92 ? -4.997 15.446 -0.161 1.00 79.25 92 ARG A O 1
ATOM 713 N N . ILE A 1 93 ? -5.757 13.942 1.318 1.00 69.88 93 ILE A N 1
ATOM 714 C CA . ILE A 1 93 ? -5.016 14.420 2.484 1.00 69.88 93 ILE A CA 1
ATOM 715 C C . ILE A 1 93 ? -3.942 13.376 2.782 1.00 69.88 93 ILE A C 1
ATOM 717 O O . ILE A 1 93 ? -4.268 12.203 2.945 1.00 69.88 93 ILE A O 1
ATOM 721 N N . MET A 1 94 ? -2.672 13.786 2.852 1.00 64.12 94 MET A N 1
ATOM 722 C CA . MET A 1 94 ? -1.559 12.855 3.099 1.00 64.12 94 MET A CA 1
ATOM 723 C C . MET A 1 94 ? -1.571 12.257 4.515 1.00 64.12 94 MET A C 1
ATOM 725 O O . MET A 1 94 ? -1.100 11.141 4.698 1.00 64.12 94 MET A O 1
ATOM 729 N N . ASN A 1 95 ? -2.128 12.971 5.499 1.00 72.94 95 ASN A N 1
ATOM 730 C CA . ASN A 1 95 ? -2.258 12.527 6.891 1.00 72.94 95 ASN A CA 1
ATOM 731 C C . ASN A 1 95 ? -3.674 12.807 7.420 1.00 72.94 95 ASN A C 1
ATOM 733 O O . ASN A 1 95 ? -3.865 13.765 8.169 1.00 72.94 95 ASN A O 1
ATOM 737 N N . PRO A 1 96 ? -4.679 12.017 7.014 1.00 78.62 96 PRO A N 1
ATOM 738 C CA . PRO A 1 96 ? -6.018 12.144 7.560 1.00 78.62 96 PRO A CA 1
ATOM 739 C C . PRO A 1 96 ? -6.050 11.652 9.011 1.00 78.62 96 PRO A C 1
ATOM 741 O O . PRO A 1 96 ? -5.401 10.659 9.366 1.00 78.62 96 PRO A O 1
ATOM 744 N N . ASP A 1 97 ? -6.822 12.328 9.855 1.00 83.12 97 ASP A N 1
ATOM 745 C CA . ASP A 1 97 ? -7.063 11.866 11.218 1.00 83.12 97 ASP A CA 1
ATOM 746 C C . ASP A 1 97 ? -8.060 10.687 11.256 1.00 83.12 97 ASP A C 1
ATOM 748 O O . ASP A 1 97 ? -8.604 10.233 10.244 1.00 83.12 97 ASP A O 1
ATOM 752 N N . VAL A 1 98 ? -8.267 10.128 12.451 1.00 84.00 98 VAL A N 1
ATOM 753 C CA . VAL A 1 98 ? -9.124 8.948 12.635 1.00 84.00 98 VAL A CA 1
ATOM 754 C C . VAL A 1 98 ? -10.580 9.236 12.286 1.00 84.00 98 VAL A C 1
ATOM 756 O O . VAL A 1 98 ? -11.205 8.384 11.654 1.00 84.00 98 VAL A O 1
ATOM 759 N N . GLU A 1 99 ? -11.111 10.397 12.673 1.00 86.69 99 GLU A N 1
ATOM 760 C CA . GLU A 1 99 ? -12.497 10.758 12.377 1.00 86.69 99 GLU A CA 1
ATOM 761 C C . GLU A 1 99 ? -12.691 10.923 10.876 1.00 86.69 99 GLU A C 1
ATOM 763 O O . GLU A 1 99 ? -13.687 10.454 10.332 1.00 86.69 99 GLU A O 1
ATOM 768 N N . GLN A 1 100 ? -11.728 11.530 10.182 1.00 85.50 100 GLN A N 1
ATOM 769 C CA . GLN A 1 100 ? -11.773 11.660 8.728 1.00 85.50 100 GLN A CA 1
ATOM 770 C C . GLN A 1 100 ? -11.800 10.294 8.039 1.00 85.50 100 GLN A C 1
ATOM 772 O O . GLN A 1 100 ? -12.675 10.051 7.208 1.00 85.50 100 GLN A O 1
ATOM 777 N N . ILE A 1 101 ? -10.911 9.370 8.421 1.00 86.69 101 ILE A N 1
ATOM 778 C CA . ILE A 1 101 ? -10.902 8.003 7.872 1.00 86.69 101 ILE A CA 1
ATOM 779 C C . ILE A 1 101 ? -12.226 7.281 8.147 1.00 86.69 101 ILE A C 1
ATOM 781 O O . ILE A 1 101 ? -12.749 6.598 7.268 1.00 86.69 101 ILE A O 1
ATOM 785 N N . GLN A 1 102 ? -12.787 7.434 9.348 1.00 87.06 102 GLN A N 1
ATOM 786 C CA . GLN A 1 102 ? -14.078 6.840 9.691 1.00 87.06 102 GLN A CA 1
ATOM 787 C C . GLN A 1 102 ? -15.218 7.444 8.867 1.00 87.06 102 GLN A C 1
ATOM 789 O O . GLN A 1 102 ? -16.016 6.699 8.308 1.00 87.06 102 GLN A O 1
ATOM 794 N N . ARG A 1 103 ? -15.269 8.772 8.716 1.00 86.94 103 ARG A N 1
ATOM 795 C CA . ARG A 1 103 ? -16.272 9.452 7.882 1.00 86.94 103 ARG A CA 1
ATOM 796 C C . ARG A 1 103 ? -16.179 9.016 6.421 1.00 86.94 103 ARG A C 1
ATOM 798 O O . ARG A 1 103 ? -17.212 8.785 5.796 1.00 86.94 103 ARG A O 1
ATOM 805 N N . MET A 1 104 ? -14.971 8.858 5.881 1.00 86.25 104 MET A N 1
ATOM 806 C CA . MET A 1 104 ? -14.762 8.337 4.526 1.00 86.25 104 MET A CA 1
ATOM 807 C C . MET A 1 104 ? -15.291 6.904 4.397 1.00 86.25 104 MET A C 1
ATOM 809 O O . MET A 1 104 ? -16.071 6.632 3.492 1.00 86.25 104 MET A O 1
ATOM 813 N N . ALA A 1 105 ? -14.947 6.016 5.336 1.00 85.38 105 ALA A N 1
ATOM 814 C CA . ALA A 1 105 ? -15.444 4.639 5.336 1.00 85.38 105 ALA A CA 1
ATOM 815 C C . ALA A 1 105 ? -16.981 4.567 5.408 1.00 85.38 105 ALA A C 1
ATOM 817 O O . ALA A 1 105 ? -17.589 3.796 4.678 1.00 85.38 105 ALA A O 1
ATOM 818 N N . 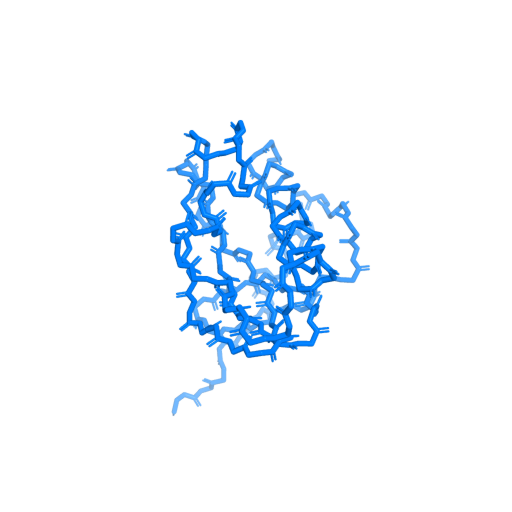SER A 1 106 ? -17.618 5.400 6.239 1.00 83.75 106 SER A N 1
ATOM 819 C CA . SER A 1 106 ? -19.079 5.392 6.416 1.00 83.75 106 SER A CA 1
ATOM 820 C C . SER A 1 106 ? -19.855 6.055 5.274 1.00 83.75 106 SER A C 1
ATOM 822 O O . SER A 1 106 ? -21.035 5.769 5.084 1.00 83.75 106 SER A O 1
ATOM 824 N N . SER A 1 107 ? -19.232 6.981 4.542 1.00 81.81 107 SER A N 1
ATOM 825 C CA . SER A 1 107 ? -19.869 7.693 3.423 1.00 81.81 107 SER A CA 1
ATOM 826 C C . SER A 1 107 ? -19.684 6.986 2.083 1.00 81.81 107 SER A C 1
ATOM 828 O O . SER A 1 107 ? -20.444 7.246 1.147 1.00 81.81 107 SER A O 1
ATOM 830 N N . CYS A 1 108 ? -18.718 6.070 1.993 1.00 77.81 108 CYS A N 1
ATOM 831 C CA . CYS A 1 108 ? -18.495 5.264 0.806 1.00 77.81 108 CYS A CA 1
ATOM 83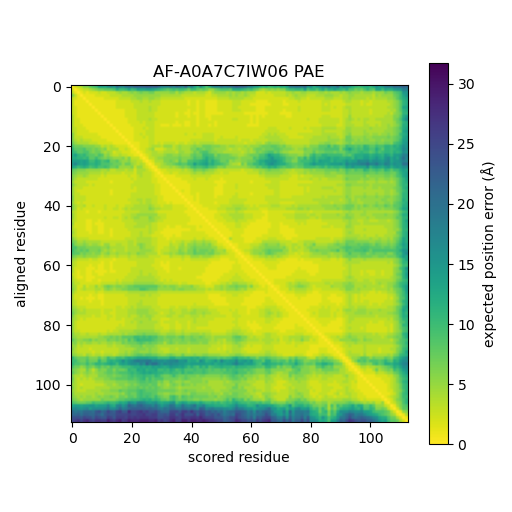2 C C . CYS A 1 108 ? -19.571 4.178 0.708 1.00 77.81 108 CYS A C 1
ATOM 834 O O . CYS A 1 108 ? -19.487 3.131 1.344 1.00 77.81 108 CYS A O 1
ATOM 836 N N . LYS A 1 109 ? -20.607 4.435 -0.090 1.00 65.50 109 LYS A N 1
ATOM 837 C CA . LYS A 1 10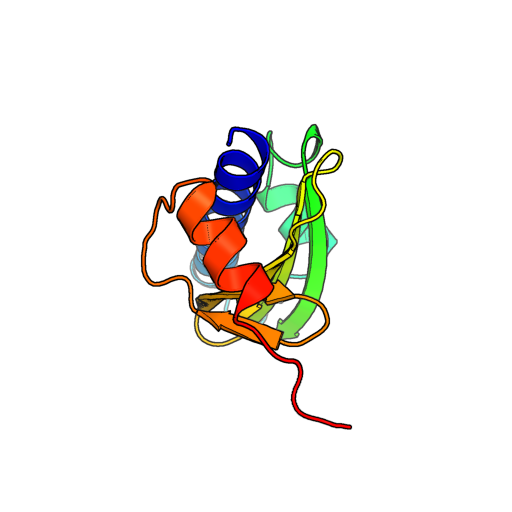9 ? -21.594 3.417 -0.452 1.00 65.50 109 LYS A CA 1
ATOM 838 C C . LYS A 1 109 ? -21.059 2.655 -1.654 1.00 65.50 109 LYS A C 1
ATOM 840 O O . LYS A 1 109 ? -20.830 3.262 -2.701 1.00 65.50 109 LYS A O 1
ATOM 845 N N . THR A 1 110 ? -20.855 1.349 -1.509 1.00 58.78 110 THR A N 1
ATOM 846 C CA . THR A 1 110 ? -20.587 0.461 -2.644 1.00 58.78 110 THR A CA 1
ATOM 847 C C . THR A 1 110 ? -21.672 0.709 -3.695 1.00 58.78 110 THR A C 1
ATOM 849 O O . THR A 1 110 ? -22.849 0.759 -3.320 1.00 58.7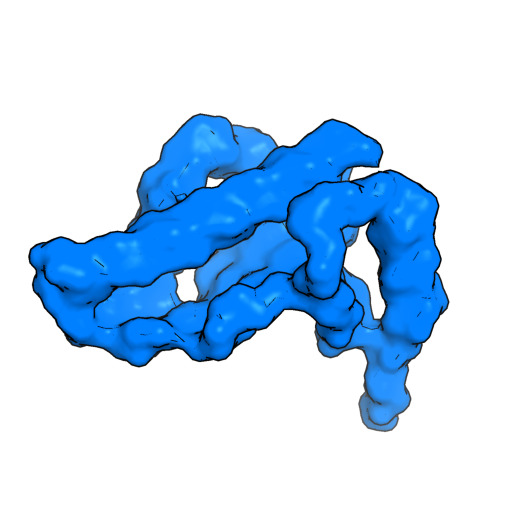8 110 THR A O 1
ATOM 852 N N . PRO A 1 111 ? -21.331 0.945 -4.977 1.00 52.22 111 PRO A N 1
ATOM 853 C CA . PRO A 1 111 ? -22.360 1.035 -6.004 1.00 52.22 111 PRO A CA 1
ATOM 854 C C . PRO A 1 111 ? -23.209 -0.240 -5.938 1.00 52.22 111 PRO A C 1
ATOM 856 O O . PRO A 1 111 ? -22.658 -1.333 -5.795 1.00 52.22 111 PRO A O 1
ATOM 859 N N . ALA A 1 112 ? -24.537 -0.079 -5.940 1.00 46.97 112 ALA A N 1
ATOM 860 C CA . ALA A 1 112 ? -25.460 -1.209 -5.908 1.00 46.97 112 ALA A CA 1
ATOM 861 C C . ALA A 1 1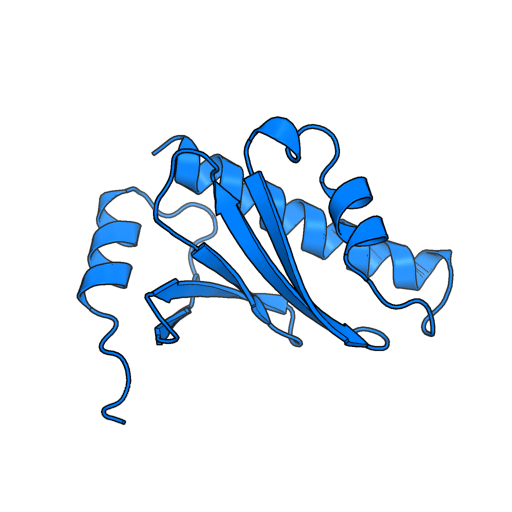12 ? -25.089 -2.177 -7.043 1.00 46.97 112 ALA A C 1
ATOM 863 O O . ALA A 1 112 ? -24.897 -1.732 -8.177 1.00 46.97 112 ALA A O 1
ATOM 864 N N . SER A 1 113 ? -24.888 -3.449 -6.683 1.00 44.62 113 SER A N 1
ATOM 865 C CA . SER A 1 113 ? -24.540 -4.533 -7.611 1.00 44.62 113 SER A CA 1
ATOM 866 C C . SER A 1 113 ? -25.615 -4.759 -8.664 1.00 44.62 113 SER A C 1
ATOM 868 O O . SER A 1 113 ? -26.807 -4.574 -8.329 1.00 44.62 113 SER A O 1
#

pLDDT: mean 87.75, std 10.07, range [44.62, 97.69]

Solvent-accessible surface area (backbone atoms only — not comparable to full-atom values): 6286 Å² total; per-residue (Å²): 99,71,52,57,54,51,29,51,53,38,48,53,44,31,54,51,44,50,53,49,46,31,76,75,78,32,54,80,58,51,52,40,57,70,58,44,51,60,48,36,52,87,42,49,85,54,35,46,77,44,60,79,42,56,37,62,88,28,40,26,37,39,28,27,18,76,92,47,91,61,34,37,31,37,39,63,84,70,52,42,24,43,42,47,90,83,19,71,40,76,52,89,56,98,79,67,55,58,67,54,53,48,52,49,54,74,65,47,67,53,77,83,127

Foldseek 3Di:
DVQVLLQLVLLVQLLVQQQVCCVPVHQQDWCAPVNSCVSSVPSNVQWDKDWPDTGRQFTKIWIGGPPGDWIWIQGRVRWIFTDQPNQTHTDPDSDDDPVRSVVSNVPRDDPDD

Radius of gyration: 13.92 Å; Cα contacts (8 Å, |Δi|>4): 185; chains: 1; bounding box: 42×25×33 Å

Sequence (113 aa):
AKTYMISLAALNKLQISCTALWSEVGIDQVCNQSLGEAALGKYSKDVKLTIIEGRSHKFTAQIQHRKGDKIFQVNKKGDLFLNTDGCLSPLRIMNPDVEQIQRMASSCKTPAS